Protein AF-A0A3M2B4F7-F1 (afdb_monomer_lite)

Sequence (55 aa):
MKTLTYGFPKLGEKREFKTLLEDFWKGKLSEEEFTAGMNALRDWQMASYDGIDLK

Secondary structure (DSSP, 8-state):
-----S---TT-TT-HHHHHHHHHHTTSS-HHHHHHHHHHHHHHHHHTTTT----

Foldseek 3Di:
DADDDPDDDLLPPVRLVVVLVVCVVVVVDDPVRSVVSSVVSVVVRVVVCVPHPDD

Radius of gyration: 13.78 Å; chains: 1; bounding box: 32×14×39 Å

pLDDT: mean 86.81, std 14.1, range [46.53, 98.44]

Structure (mmCIF, N/CA/C/O backbone):
data_AF-A0A3M2B4F7-F1
#
_entry.id   AF-A0A3M2B4F7-F1
#
loop_
_atom_site.group_PDB
_atom_site.id
_atom_site.type_symbol
_atom_site.label_atom_id
_atom_site.label_alt_id
_atom_site.label_comp_id
_atom_site.label_asym_id
_atom_site.label_entity_id
_atom_site.label_seq_id
_atom_site.pdbx_PDB_ins_code
_atom_site.Cartn_x
_atom_site.Cartn_y
_atom_site.Cartn_z
_atom_site.occupancy
_atom_site.B_iso_or_equiv
_atom_site.auth_seq_id
_atom_site.auth_comp_id
_atom_site.auth_asym_id
_atom_site.auth_atom_id
_atom_site.pdbx_PDB_model_num
ATOM 1 N N . MET A 1 1 ? 22.312 -3.970 -26.691 1.00 68.69 1 MET A N 1
ATOM 2 C CA . MET A 1 1 ? 21.197 -2.997 -26.704 1.00 68.69 1 MET A CA 1
ATOM 3 C C . MET A 1 1 ? 20.800 -2.766 -25.257 1.00 68.69 1 MET A C 1
ATOM 5 O O . MET A 1 1 ? 20.663 -3.754 -24.551 1.00 68.69 1 MET A O 1
ATOM 9 N N . LYS A 1 2 ? 20.734 -1.516 -24.785 1.00 70.06 2 LYS A N 1
ATOM 10 C CA . LYS A 1 2 ? 20.296 -1.207 -23.415 1.00 70.06 2 LYS A CA 1
ATOM 11 C C . LYS A 1 2 ? 18.828 -0.800 -23.458 1.00 70.06 2 LYS A C 1
ATOM 13 O O . LYS A 1 2 ? 18.466 0.020 -24.299 1.00 70.06 2 LYS A O 1
ATOM 18 N N . THR A 1 3 ? 18.015 -1.383 -22.589 1.00 69.06 3 THR A N 1
ATOM 19 C CA . THR A 1 3 ? 16.581 -1.098 -22.493 1.00 69.06 3 THR A CA 1
ATOM 20 C C . THR A 1 3 ? 16.353 -0.244 -21.257 1.00 69.06 3 THR A C 1
ATOM 22 O O . THR A 1 3 ? 16.754 -0.635 -20.166 1.00 69.06 3 THR A O 1
ATOM 25 N N . LEU A 1 4 ? 15.744 0.926 -21.440 1.00 71.88 4 LEU A N 1
ATOM 26 C CA . LEU A 1 4 ? 15.406 1.845 -20.358 1.00 71.88 4 LEU A CA 1
ATOM 27 C C . LEU A 1 4 ? 13.898 1.790 -20.106 1.00 71.88 4 LEU A C 1
ATOM 29 O O . LEU A 1 4 ? 13.108 1.857 -21.048 1.00 71.88 4 LEU A O 1
ATOM 33 N N . THR A 1 5 ? 13.498 1.720 -18.842 1.00 68.31 5 THR A N 1
ATOM 34 C CA . THR A 1 5 ? 12.097 1.827 -18.424 1.00 68.31 5 THR A CA 1
ATOM 35 C C . THR A 1 5 ? 11.867 3.131 -17.674 1.00 68.31 5 THR A C 1
ATOM 37 O O . THR A 1 5 ? 12.553 3.415 -16.697 1.00 68.31 5 THR A O 1
ATOM 40 N N . TYR A 1 6 ? 10.864 3.903 -18.091 1.00 77.25 6 TYR A N 1
ATOM 41 C CA . TYR A 1 6 ? 10.518 5.190 -17.471 1.00 77.25 6 TYR A CA 1
ATOM 42 C C . TYR A 1 6 ? 9.733 5.060 -16.153 1.00 77.25 6 TYR A C 1
ATOM 44 O O . TYR A 1 6 ? 9.497 6.058 -15.475 1.00 77.25 6 TYR A O 1
ATOM 52 N N . GLY A 1 7 ? 9.325 3.847 -15.774 1.00 73.88 7 GLY A N 1
ATOM 53 C CA . GLY A 1 7 ? 8.674 3.574 -14.496 1.00 73.88 7 GLY A CA 1
ATOM 54 C C . GLY A 1 7 ? 7.897 2.260 -14.480 1.00 73.88 7 GLY A C 1
ATOM 55 O O . GLY A 1 7 ? 7.579 1.704 -15.530 1.00 73.88 7 GLY A O 1
ATOM 56 N N . PHE A 1 8 ? 7.571 1.788 -13.270 1.00 79.38 8 PHE A N 1
ATOM 57 C CA . PHE A 1 8 ? 6.744 0.596 -13.053 1.00 79.38 8 PHE A CA 1
ATOM 58 C C . PHE A 1 8 ? 5.330 1.003 -12.667 1.00 79.38 8 PHE A C 1
ATOM 60 O O . PHE A 1 8 ? 5.170 1.983 -11.925 1.00 79.38 8 PHE A O 1
ATOM 67 N N . PRO A 1 9 ? 4.316 0.205 -13.028 1.00 86.25 9 PRO A N 1
ATOM 68 C CA . PRO A 1 9 ? 3.014 0.284 -12.392 1.00 86.25 9 PRO A CA 1
ATOM 69 C C . PRO A 1 9 ? 3.134 0.120 -10.869 1.00 86.25 9 PRO A C 1
ATOM 71 O O . PRO A 1 9 ? 3.423 -0.955 -10.353 1.00 86.25 9 PRO A O 1
ATOM 74 N N . LYS A 1 10 ? 2.879 1.203 -10.128 1.00 86.81 10 LYS A N 1
ATOM 75 C CA . LYS A 1 10 ? 3.003 1.221 -8.660 1.00 86.81 10 LYS A CA 1
ATOM 76 C C . LYS A 1 10 ? 1.881 0.480 -7.935 1.00 86.81 10 LYS A C 1
ATOM 78 O O . LYS A 1 10 ? 1.982 0.255 -6.736 1.00 86.81 10 LYS A O 1
ATOM 83 N N . LEU A 1 11 ? 0.805 0.153 -8.650 1.00 90.50 11 LEU A N 1
ATOM 84 C CA . LEU A 1 11 ? -0.421 -0.382 -8.067 1.00 90.50 11 LEU A CA 1
ATOM 85 C C . LEU A 1 11 ? -0.226 -1.793 -7.490 1.00 90.50 11 LEU A C 1
ATOM 87 O O . LEU A 1 11 ? -0.918 -2.138 -6.537 1.00 90.50 11 LEU A O 1
ATOM 91 N N . GLY A 1 12 ? 0.718 -2.559 -8.048 1.00 89.38 12 GLY A N 1
ATOM 92 C CA . GLY A 1 12 ? 0.849 -3.999 -7.824 1.00 89.38 12 GLY A CA 1
ATOM 93 C C . GLY A 1 12 ? -0.119 -4.814 -8.694 1.00 89.38 12 GLY A C 1
ATOM 94 O O . GLY A 1 12 ? -1.078 -4.265 -9.246 1.00 89.38 12 GLY A O 1
ATOM 95 N N . GLU A 1 13 ? 0.157 -6.109 -8.864 1.00 89.88 13 GLU A N 1
ATOM 96 C CA . GLU A 1 13 ? -0.60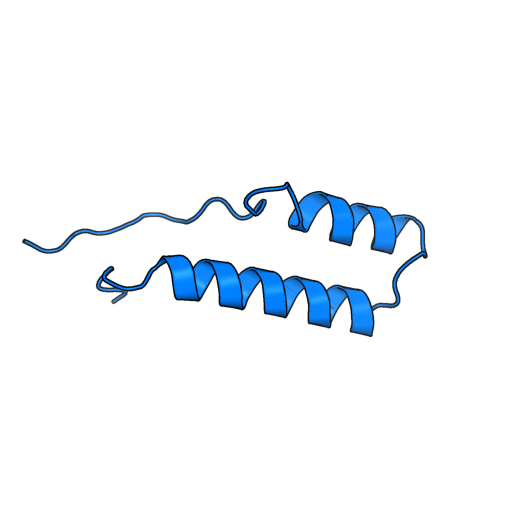5 -7.013 -9.742 1.00 89.88 13 GLU A CA 1
ATOM 97 C C . GLU A 1 13 ? -2.094 -7.081 -9.363 1.00 89.88 13 GLU A C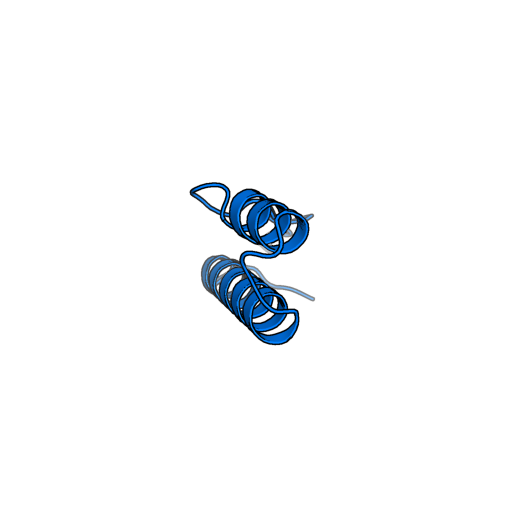 1
ATOM 99 O O . GLU A 1 13 ? -2.966 -7.096 -10.234 1.00 89.88 13 GLU A O 1
ATOM 104 N N . LYS A 1 14 ? -2.402 -7.056 -8.061 1.00 93.50 14 LYS A N 1
ATOM 105 C CA . LYS A 1 14 ? -3.769 -7.142 -7.523 1.00 93.50 14 LYS A CA 1
ATOM 106 C C . LYS A 1 14 ? -4.237 -5.839 -6.883 1.00 93.50 14 LYS A C 1
ATOM 108 O O . LYS A 1 14 ? -5.261 -5.825 -6.193 1.00 93.50 14 LYS A O 1
ATOM 113 N N . ARG A 1 15 ? -3.563 -4.723 -7.185 1.00 95.44 15 ARG A N 1
ATOM 114 C CA . ARG A 1 15 ? -3.827 -3.384 -6.625 1.00 95.44 15 ARG A CA 1
ATOM 115 C C . ARG A 1 15 ? -3.517 -3.295 -5.128 1.00 95.44 15 ARG A C 1
ATOM 117 O O . ARG A 1 15 ? -4.207 -2.596 -4.388 1.00 95.44 15 ARG A O 1
ATOM 124 N N . GLU A 1 16 ? -2.480 -3.992 -4.691 1.00 96.00 16 GLU A N 1
ATOM 125 C CA . GLU A 1 16 ? -1.974 -4.052 -3.321 1.00 96.00 16 GLU A CA 1
ATOM 126 C C . GLU A 1 16 ? -1.784 -2.651 -2.731 1.00 96.00 16 GLU A C 1
ATOM 128 O O . GLU A 1 16 ? -2.207 -2.404 -1.604 1.00 96.00 16 GLU A O 1
ATOM 133 N N . PHE A 1 17 ? -1.264 -1.704 -3.525 1.00 97.00 17 PHE A N 1
ATOM 134 C CA . PHE A 1 17 ? -1.111 -0.308 -3.106 1.00 97.00 17 PHE A CA 1
ATOM 135 C C . PHE A 1 17 ? -2.448 0.305 -2.668 1.00 97.00 17 PHE A C 1
ATOM 137 O O . PHE A 1 17 ? -2.533 0.955 -1.629 1.00 97.00 17 PHE A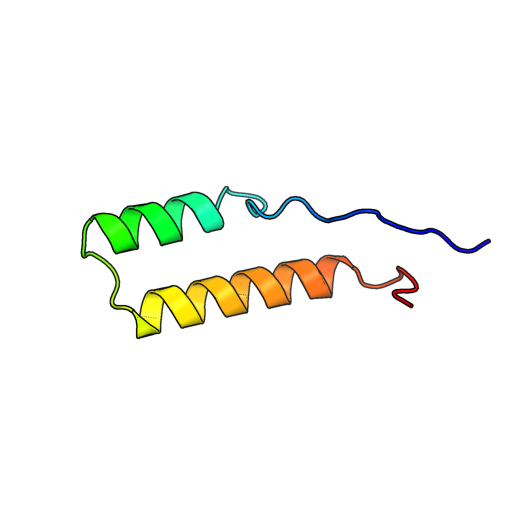 O 1
ATOM 144 N N . LYS A 1 18 ? -3.510 0.099 -3.461 1.00 97.62 18 LYS A N 1
ATOM 145 C CA . LYS A 1 18 ? -4.848 0.634 -3.171 1.00 97.62 18 LYS A CA 1
ATOM 146 C C . LYS A 1 18 ? -5.399 0.017 -1.891 1.00 97.62 18 LYS A C 1
ATOM 148 O O . LYS A 1 18 ? -5.938 0.741 -1.063 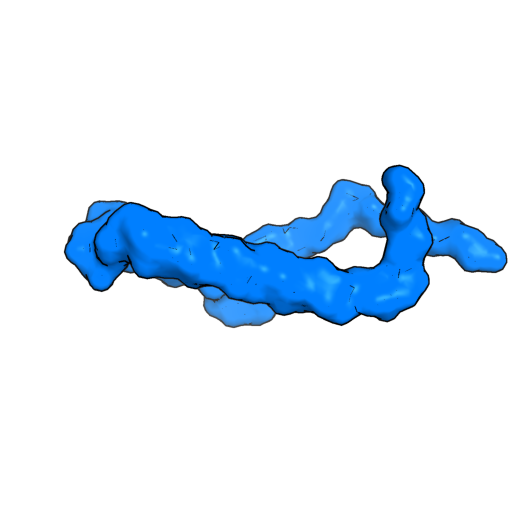1.00 97.62 18 LYS A O 1
ATOM 153 N N . THR A 1 19 ? -5.282 -1.301 -1.746 1.00 97.88 19 THR A N 1
ATOM 154 C CA . THR A 1 19 ? -5.790 -2.013 -0.569 1.00 97.88 19 THR A CA 1
ATOM 155 C C . THR A 1 19 ? -5.086 -1.548 0.703 1.00 97.88 19 THR A C 1
ATOM 157 O O . THR A 1 19 ? -5.768 -1.148 1.641 1.00 97.88 19 THR A O 1
ATOM 160 N N . LEU A 1 20 ? -3.747 -1.507 0.705 1.00 97.94 20 LEU A N 1
ATOM 161 C CA . LEU A 1 20 ? -2.949 -1.034 1.843 1.00 97.94 20 LEU A CA 1
ATOM 162 C C . LEU A 1 20 ? -3.326 0.398 2.241 1.00 97.94 20 LEU A C 1
ATOM 164 O O . LEU A 1 20 ? -3.562 0.670 3.416 1.00 97.94 20 LEU A O 1
ATOM 168 N N . LEU A 1 21 ? -3.440 1.300 1.262 1.00 98.12 21 LEU A N 1
ATOM 169 C CA . LEU A 1 21 ? -3.795 2.697 1.511 1.00 98.12 21 LEU A CA 1
ATOM 170 C C . LEU A 1 21 ? -5.211 2.844 2.083 1.00 98.12 21 LEU A C 1
ATOM 172 O O . LEU A 1 21 ? -5.422 3.575 3.049 1.00 98.12 21 LEU A O 1
ATOM 176 N N . GLU A 1 22 ? -6.191 2.156 1.497 1.00 98.31 22 GLU A N 1
ATOM 177 C CA . GLU A 1 22 ? -7.578 2.246 1.952 1.00 98.31 22 GLU A CA 1
ATOM 178 C C . GLU A 1 22 ? -7.794 1.607 3.320 1.00 98.31 22 GLU A C 1
ATOM 180 O O . GLU A 1 22 ? -8.610 2.107 4.093 1.00 98.31 22 GLU A O 1
ATOM 185 N N . ASP A 1 23 ? -7.107 0.508 3.623 1.00 98.44 23 ASP A N 1
ATOM 186 C CA . ASP A 1 23 ? -7.205 -0.131 4.931 1.00 98.44 23 ASP A CA 1
ATOM 187 C C . ASP A 1 23 ? -6.495 0.696 6.012 1.00 98.44 23 ASP A C 1
ATOM 189 O O . ASP A 1 23 ? -7.043 0.831 7.107 1.00 98.44 23 ASP A O 1
ATOM 193 N N . PHE A 1 24 ? -5.379 1.361 5.689 1.00 98.44 24 PHE A N 1
ATOM 194 C CA . PHE A 1 24 ? -4.765 2.359 6.570 1.00 98.44 24 PHE A CA 1
ATOM 195 C C . PHE A 1 24 ? -5.709 3.541 6.846 1.00 98.44 24 PHE A C 1
ATOM 197 O O . PHE A 1 24 ? -5.970 3.864 8.002 1.00 98.44 24 PHE A O 1
ATOM 204 N N . TRP A 1 25 ? -6.326 4.136 5.816 1.00 98.31 25 TRP A N 1
ATOM 205 C CA . TRP A 1 25 ? -7.298 5.228 6.002 1.00 98.31 25 TRP A CA 1
ATOM 206 C C . TRP A 1 25 ? -8.548 4.820 6.788 1.00 98.31 25 TRP A C 1
ATOM 208 O O . TRP A 1 25 ? -9.147 5.650 7.467 1.00 98.31 25 TRP A O 1
ATOM 218 N N . LYS A 1 26 ? -8.946 3.545 6.715 1.00 98.38 26 LYS A N 1
ATOM 219 C CA . LYS A 1 26 ? -10.040 2.983 7.523 1.00 98.38 26 LYS A CA 1
ATOM 220 C C . LYS A 1 26 ? -9.613 2.645 8.958 1.00 98.38 26 LYS A C 1
ATOM 222 O O . LYS A 1 26 ? -10.452 2.166 9.716 1.00 98.38 26 LYS A O 1
ATOM 227 N N . GLY A 1 27 ? -8.345 2.853 9.321 1.00 98.00 27 GLY A N 1
ATOM 228 C CA . GLY A 1 27 ? -7.795 2.527 10.638 1.00 98.00 27 GLY A CA 1
ATOM 229 C C . GLY A 1 27 ? -7.656 1.026 10.900 1.00 98.00 27 GLY A C 1
ATOM 230 O O . GLY A 1 27 ? -7.617 0.612 12.054 1.00 98.00 27 GLY A O 1
ATOM 231 N N . LYS A 1 28 ? -7.630 0.199 9.848 1.00 98.31 28 LYS A N 1
ATOM 232 C CA . LYS A 1 28 ? -7.452 -1.258 9.963 1.00 98.31 28 LYS A CA 1
ATOM 233 C C . LYS A 1 28 ? -5.988 -1.690 9.999 1.00 98.31 28 LYS A C 1
ATOM 235 O O . LYS A 1 28 ? -5.731 -2.847 10.305 1.00 98.31 28 LYS A O 1
ATOM 240 N N . LEU A 1 29 ? -5.075 -0.797 9.625 1.00 98.00 29 LEU A N 1
ATOM 241 C CA . LEU A 1 29 ? -3.631 -1.001 9.683 1.00 98.00 29 LEU A CA 1
ATOM 242 C C . LEU A 1 29 ? -3.013 0.087 10.553 1.00 98.00 29 LEU A C 1
ATOM 244 O O . LEU A 1 29 ? -3.416 1.251 10.458 1.00 98.00 29 LEU A O 1
ATOM 248 N N . SER A 1 30 ? -2.019 -0.285 11.355 1.00 98.25 30 SER A N 1
ATOM 249 C CA . SER A 1 30 ? -1.128 0.683 11.992 1.00 98.25 30 SER A CA 1
ATOM 250 C C . SER A 1 30 ? -0.201 1.340 10.958 1.00 98.25 30 SER A C 1
ATOM 252 O O . SER A 1 30 ? -0.074 0.881 9.817 1.00 98.25 30 SER A O 1
ATOM 254 N N . GLU A 1 31 ? 0.463 2.431 11.342 1.00 97.94 31 GLU A N 1
ATOM 255 C CA . GLU A 1 31 ? 1.456 3.087 10.482 1.00 97.94 31 GLU A CA 1
ATOM 256 C C . GLU A 1 31 ? 2.643 2.159 10.180 1.00 97.94 31 GLU A C 1
ATOM 258 O O . GLU A 1 31 ? 3.134 2.118 9.048 1.00 97.94 31 GLU A O 1
ATOM 263 N N . GLU A 1 32 ? 3.066 1.358 11.161 1.00 98.25 32 GLU A N 1
ATOM 264 C CA . GLU A 1 32 ? 4.127 0.364 11.003 1.00 98.25 32 GLU A CA 1
ATOM 265 C C . GLU A 1 32 ? 3.720 -0.745 10.027 1.00 98.25 32 GLU A C 1
ATOM 267 O O . GLU A 1 32 ? 4.496 -1.089 9.133 1.00 98.25 32 GLU A O 1
ATOM 272 N N . GLU A 1 33 ? 2.497 -1.273 10.148 1.00 98.12 33 GLU A N 1
ATOM 273 C CA . GLU A 1 33 ? 1.968 -2.307 9.248 1.00 98.12 33 GLU A CA 1
ATOM 274 C C . GLU A 1 33 ? 1.815 -1.784 7.817 1.00 98.12 33 GLU A C 1
ATOM 276 O O . GLU A 1 33 ? 2.201 -2.459 6.857 1.00 98.12 33 GLU A O 1
ATOM 281 N N . PHE A 1 34 ? 1.304 -0.559 7.663 1.00 98.25 34 PHE A N 1
ATOM 282 C CA . PHE A 1 34 ? 1.210 0.103 6.366 1.00 98.25 34 PHE A CA 1
ATOM 283 C C . PHE A 1 34 ? 2.596 0.286 5.737 1.00 98.25 34 PHE A C 1
ATOM 285 O O . PHE A 1 34 ? 2.810 -0.096 4.585 1.00 98.25 34 PHE A O 1
ATOM 292 N N . THR A 1 35 ? 3.563 0.800 6.499 1.00 98.06 35 THR A N 1
ATOM 293 C CA . THR A 1 35 ? 4.934 1.029 6.020 1.00 98.06 35 THR A CA 1
ATOM 294 C C . THR A 1 35 ? 5.615 -0.278 5.619 1.00 98.06 35 THR A C 1
ATOM 296 O O . THR A 1 35 ? 6.215 -0.361 4.545 1.00 98.06 35 THR A O 1
ATOM 299 N N . ALA A 1 36 ? 5.480 -1.327 6.434 1.00 98.25 36 ALA A N 1
ATOM 300 C CA . ALA A 1 36 ? 6.010 -2.650 6.124 1.00 98.25 36 ALA A CA 1
ATOM 301 C C . ALA A 1 36 ? 5.389 -3.228 4.840 1.00 98.25 36 ALA A C 1
ATOM 303 O O . ALA A 1 36 ? 6.116 -3.709 3.968 1.00 98.25 36 ALA A O 1
ATOM 304 N N . GLY A 1 37 ? 4.066 -3.120 4.679 1.00 97.25 37 GLY A N 1
ATOM 305 C CA . GLY A 1 37 ? 3.366 -3.573 3.474 1.00 97.25 37 GLY A CA 1
ATOM 306 C C . GLY A 1 37 ? 3.794 -2.818 2.212 1.00 97.25 37 GLY A C 1
ATOM 307 O O . GLY A 1 37 ? 4.007 -3.424 1.160 1.00 97.25 37 GLY A O 1
ATOM 308 N N . MET A 1 38 ? 3.987 -1.503 2.317 1.00 97.31 38 MET A N 1
ATOM 309 C CA . MET A 1 38 ? 4.458 -0.668 1.210 1.00 97.31 38 MET A CA 1
ATOM 310 C C . MET A 1 38 ? 5.899 -0.998 0.797 1.00 97.31 38 MET A C 1
ATOM 312 O O . MET A 1 38 ? 6.196 -1.025 -0.400 1.00 97.31 38 MET A O 1
ATOM 316 N N . ASN A 1 39 ? 6.777 -1.298 1.761 1.00 96.38 39 ASN A N 1
ATOM 317 C CA . ASN A 1 39 ? 8.146 -1.742 1.488 1.00 96.38 39 ASN A CA 1
ATOM 318 C C . ASN A 1 39 ? 8.169 -3.119 0.813 1.00 96.38 39 ASN A C 1
ATOM 320 O O . ASN A 1 39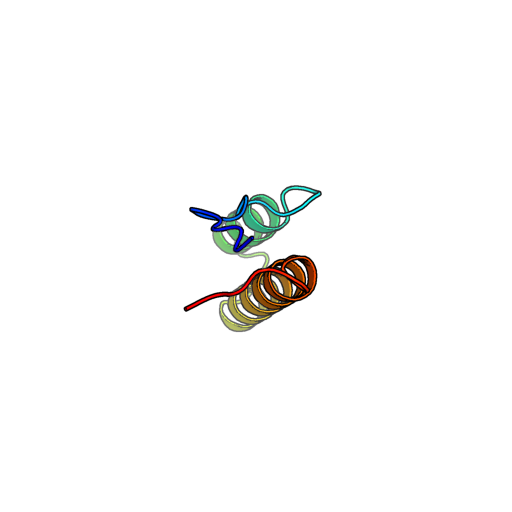 ? 8.823 -3.280 -0.212 1.00 96.38 39 ASN A O 1
ATOM 324 N N . ALA A 1 40 ? 7.371 -4.076 1.294 1.00 95.31 40 ALA A N 1
ATOM 325 C CA . ALA A 1 40 ? 7.264 -5.391 0.662 1.00 95.31 40 ALA A CA 1
ATOM 326 C C . ALA A 1 40 ? 6.750 -5.303 -0.789 1.00 95.31 40 ALA A C 1
ATOM 328 O O . ALA A 1 40 ? 7.268 -5.977 -1.682 1.00 95.31 40 ALA A O 1
ATOM 329 N N . LEU A 1 41 ? 5.767 -4.430 -1.051 1.00 94.31 41 LEU A N 1
ATOM 330 C CA . LEU A 1 41 ? 5.292 -4.171 -2.412 1.00 94.31 41 LEU A CA 1
ATOM 331 C C . LEU A 1 41 ? 6.400 -3.572 -3.288 1.00 94.31 41 LEU A C 1
ATOM 333 O O . LEU A 1 41 ? 6.537 -3.956 -4.450 1.00 94.31 41 LEU A O 1
ATOM 337 N N . ARG A 1 42 ? 7.200 -2.647 -2.748 1.00 91.88 42 ARG A N 1
ATOM 338 C CA . ARG A 1 42 ? 8.349 -2.078 -3.459 1.00 91.88 42 ARG A CA 1
ATOM 339 C C . ARG A 1 42 ? 9.382 -3.151 -3.795 1.00 91.88 42 ARG A C 1
ATOM 341 O O . ARG A 1 42 ? 9.841 -3.178 -4.934 1.00 91.88 42 ARG A O 1
ATOM 348 N N . ASP A 1 43 ? 9.722 -4.021 -2.855 1.00 91.06 43 ASP A N 1
ATOM 349 C CA . ASP A 1 43 ? 10.715 -5.076 -3.067 1.00 91.06 43 ASP A CA 1
ATOM 350 C C . ASP A 1 43 ? 10.256 -6.064 -4.144 1.00 91.06 43 ASP A C 1
ATOM 352 O O . ASP A 1 43 ? 11.029 -6.411 -5.036 1.00 91.06 43 ASP A O 1
ATOM 356 N N . TRP A 1 44 ? 8.970 -6.430 -4.148 1.00 90.19 44 TRP A N 1
ATOM 357 C CA . TRP A 1 44 ? 8.376 -7.233 -5.221 1.00 90.19 44 TRP A CA 1
ATOM 358 C C . TRP A 1 44 ? 8.454 -6.537 -6.592 1.00 90.19 44 TRP A C 1
ATOM 360 O O . TRP A 1 44 ? 8.785 -7.173 -7.598 1.00 90.19 44 TRP A O 1
ATOM 370 N N . GLN A 1 45 ? 8.205 -5.222 -6.647 1.00 87.50 45 GLN A N 1
ATOM 371 C CA . GLN A 1 45 ? 8.372 -4.449 -7.883 1.00 87.50 45 GLN A CA 1
ATOM 372 C C . GLN A 1 45 ? 9.828 -4.482 -8.350 1.00 87.50 45 GLN A C 1
ATOM 374 O O . GLN A 1 45 ? 10.073 -4.738 -9.522 1.00 87.50 45 GLN A O 1
ATOM 379 N N . MET A 1 46 ? 10.788 -4.265 -7.445 1.00 85.12 46 MET A N 1
ATOM 380 C CA . MET A 1 46 ? 12.222 -4.285 -7.757 1.00 85.12 46 MET A CA 1
ATOM 381 C C . MET A 1 46 ? 12.703 -5.665 -8.211 1.00 85.12 46 MET A C 1
ATOM 383 O O . MET A 1 46 ? 13.482 -5.750 -9.152 1.00 85.12 46 MET A O 1
ATOM 387 N N . ALA A 1 47 ? 12.200 -6.747 -7.618 1.00 84.62 47 ALA A N 1
ATOM 388 C CA . ALA A 1 47 ? 12.478 -8.101 -8.092 1.00 84.62 47 ALA A CA 1
ATOM 389 C C . ALA A 1 47 ? 11.907 -8.351 -9.500 1.00 84.62 47 ALA A C 1
ATOM 391 O O . ALA A 1 47 ? 12.491 -9.084 -10.289 1.00 84.62 47 ALA A O 1
ATOM 392 N N . SER A 1 48 ? 10.799 -7.697 -9.856 1.00 80.75 48 SER A N 1
ATOM 393 C CA . SER A 1 48 ? 10.232 -7.764 -11.212 1.00 80.75 48 SER A CA 1
ATOM 394 C C . SER A 1 48 ? 11.065 -7.003 -12.259 1.00 80.75 48 SER A C 1
ATOM 396 O O . SER A 1 48 ? 10.832 -7.162 -13.455 1.00 80.75 48 SER A O 1
ATOM 398 N N . TYR A 1 49 ? 12.032 -6.184 -11.827 1.00 74.31 49 TYR A N 1
ATOM 399 C CA . TYR A 1 49 ? 12.969 -5.456 -12.689 1.00 74.31 49 TYR A CA 1
ATOM 400 C C . TYR A 1 49 ? 14.225 -6.247 -13.069 1.00 74.31 49 TYR A C 1
ATOM 402 O O . TYR A 1 49 ? 15.094 -5.690 -13.747 1.00 74.31 49 TYR A O 1
ATOM 410 N N . ASP A 1 50 ? 14.350 -7.508 -12.648 1.00 64.94 50 ASP A N 1
ATOM 411 C CA . ASP A 1 50 ? 15.571 -8.282 -12.860 1.00 64.94 50 ASP A CA 1
ATOM 412 C C . ASP A 1 50 ? 15.885 -8.400 -14.368 1.00 64.94 50 ASP A C 1
ATOM 414 O O . ASP A 1 50 ? 15.131 -8.986 -15.147 1.00 64.94 50 ASP A O 1
ATOM 418 N N . GLY A 1 51 ? 16.972 -7.745 -14.800 1.00 61.66 51 GLY A N 1
ATOM 419 C CA . GLY A 1 51 ? 17.380 -7.622 -16.208 1.00 61.66 51 GLY A CA 1
ATOM 420 C C . GLY A 1 51 ? 17.297 -6.218 -16.829 1.00 61.66 51 GLY A C 1
ATOM 421 O O . GLY A 1 51 ? 17.702 -6.049 -17.983 1.00 61.66 51 GLY A O 1
ATOM 422 N N . ILE A 1 52 ? 16.821 -5.200 -16.104 1.00 59.59 52 ILE A N 1
ATOM 423 C CA . ILE A 1 52 ? 16.797 -3.805 -16.573 1.00 59.59 52 ILE A CA 1
ATOM 424 C C . ILE A 1 52 ? 17.986 -3.042 -15.969 1.00 59.59 52 ILE A C 1
ATOM 426 O O . ILE A 1 52 ? 18.125 -2.936 -14.754 1.00 59.59 52 ILE A O 1
ATOM 430 N N . ASP A 1 53 ? 18.862 -2.515 -16.831 1.00 53.72 53 ASP A N 1
ATOM 431 C CA . ASP A 1 53 ? 20.043 -1.721 -16.457 1.00 53.72 53 ASP A CA 1
ATOM 432 C C . ASP A 1 53 ? 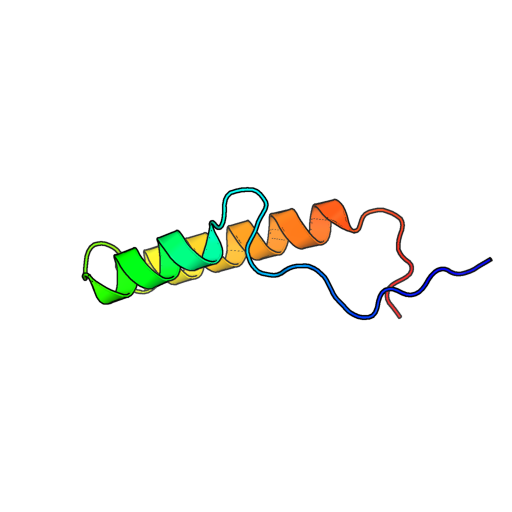19.589 -0.353 -15.912 1.00 53.72 53 ASP A C 1
ATOM 434 O O . ASP A 1 53 ? 19.426 0.614 -16.661 1.00 53.72 53 ASP A O 1
ATOM 438 N N . LEU A 1 54 ? 19.307 -0.299 -14.609 1.00 53.88 54 LEU A N 1
ATOM 439 C CA . LEU A 1 54 ? 18.988 0.928 -13.884 1.00 53.88 54 LEU A CA 1
ATOM 440 C C . LEU A 1 54 ? 20.299 1.683 -13.612 1.00 53.88 54 LEU A C 1
ATOM 442 O O . LEU A 1 54 ? 21.068 1.302 -12.731 1.00 53.88 54 LEU A O 1
ATOM 446 N N . LYS A 1 55 ? 20.563 2.728 -14.401 1.00 46.53 55 LYS A N 1
ATOM 447 C CA . LYS A 1 55 ? 21.628 3.708 -14.144 1.00 46.53 55 LYS A CA 1
ATOM 448 C C . LYS A 1 55 ? 21.136 4.873 -13.303 1.00 46.53 55 LYS A C 1
ATOM 450 O O . LYS A 1 55 ? 20.005 5.337 -13.572 1.00 46.53 55 LYS A O 1
#